Protein AF-A0A1J4YKX1-F1 (afdb_monomer)

Foldseek 3Di:
DDDPPLVNLVVQLVVLVVVCVVPVPPPVSVVSNVVSVVVNVVVVQADQVQLVVLQVVLVVCVVVVVLVSSLVSLVSSCRRPVPPPSSVVSNVVSVVVVVD

Secondary structure (DSSP, 8-state):
-----HHHHHHHHHHHHHHHHH-TT-HHHHHHHHHHHHHHHHTT---HHHHHHHHHHHHHHHHTT-HHHHHHHHHHHHHH-TT-HHHHHHHHHHHHHHT-

Sequence (100 aa):
MDLFNKENWMEANIIFNRIAKLDPSDKKVERYLAITEQKLNESKVYSPDESKKFYNEGLKQYTAGNLENALEFFKKAVELDPENQKAQTALERTKKELKK

Structure (mmCIF, N/CA/C/O backbone):
data_AF-A0A1J4YKX1-F1
#
_entry.id   AF-A0A1J4YKX1-F1
#
loop_
_atom_site.group_PDB
_atom_site.id
_atom_site.type_symbol
_atom_site.label_atom_id
_atom_site.label_alt_id
_atom_site.label_comp_id
_atom_site.label_asym_id
_atom_site.label_entity_id
_atom_site.label_seq_id
_atom_site.pdbx_PDB_ins_code
_atom_site.Cartn_x
_atom_site.Cartn_y
_atom_site.Cartn_z
_atom_site.occupancy
_atom_site.B_iso_or_equiv
_atom_site.auth_seq_id
_atom_site.auth_comp_id
_atom_site.auth_asym_id
_atom_site.auth_atom_id
_atom_site.pdbx_PDB_model_num
ATOM 1 N N . MET A 1 1 ? -0.830 18.564 -26.373 1.00 42.06 1 MET A N 1
ATOM 2 C CA . MET A 1 1 ? 0.073 17.413 -26.184 1.00 42.06 1 MET A CA 1
ATOM 3 C C . MET A 1 1 ? 0.394 17.285 -24.697 1.00 42.06 1 MET A C 1
ATOM 5 O O . MET A 1 1 ? 1.539 17.440 -24.326 1.00 42.06 1 MET A O 1
ATOM 9 N N . ASP A 1 2 ? -0.598 17.016 -23.846 1.00 53.94 2 ASP A N 1
ATOM 10 C CA . ASP A 1 2 ? -0.377 16.870 -22.396 1.00 53.94 2 ASP A CA 1
ATOM 11 C C . ASP A 1 2 ? -1.489 15.996 -21.811 1.00 53.94 2 ASP A C 1
ATOM 13 O O . ASP A 1 2 ? -2.498 16.492 -21.321 1.00 53.94 2 ASP A O 1
ATOM 17 N N . LEU A 1 3 ? -1.373 14.675 -21.965 1.00 41.03 3 LEU A N 1
ATOM 18 C CA . LEU A 1 3 ? -2.379 13.733 -21.450 1.00 41.03 3 LEU A CA 1
ATOM 19 C C . LEU A 1 3 ? -1.758 12.454 -20.876 1.00 41.03 3 LEU A C 1
ATOM 21 O O . LEU A 1 3 ? -2.342 11.378 -20.907 1.00 41.03 3 LEU A O 1
ATOM 25 N N . PHE A 1 4 ? -0.560 12.584 -20.313 1.00 49.00 4 PHE A N 1
ATOM 26 C CA . PHE A 1 4 ? 0.037 11.566 -19.451 1.00 49.00 4 PHE A CA 1
ATOM 27 C C . PHE A 1 4 ? 0.153 12.126 -18.033 1.00 49.00 4 PHE A C 1
ATOM 29 O O . PHE A 1 4 ? 1.240 12.295 -17.483 1.00 49.00 4 PHE A O 1
ATOM 36 N N . ASN A 1 5 ? -1.010 12.459 -17.466 1.00 59.25 5 ASN A N 1
ATOM 37 C CA . ASN A 1 5 ? -1.148 12.759 -16.048 1.00 59.25 5 ASN A CA 1
ATOM 38 C C . ASN A 1 5 ? -0.817 11.504 -15.231 1.00 59.25 5 ASN A C 1
ATOM 40 O O . ASN A 1 5 ? -1.028 10.381 -15.675 1.00 59.25 5 ASN A O 1
ATOM 44 N N . LYS A 1 6 ? -0.275 11.718 -14.034 1.00 58.69 6 LYS A N 1
ATOM 45 C CA . LYS A 1 6 ? 0.303 10.722 -13.112 1.00 58.69 6 LYS A CA 1
ATOM 46 C C . LYS A 1 6 ? -0.556 9.468 -12.887 1.00 58.69 6 LYS A C 1
ATOM 48 O O . LYS A 1 6 ? -0.002 8.392 -12.684 1.00 58.69 6 LYS A O 1
ATOM 53 N N . GLU A 1 7 ? -1.878 9.599 -12.971 1.00 62.12 7 GLU A N 1
ATOM 54 C CA . GLU A 1 7 ? -2.834 8.485 -12.896 1.00 62.12 7 GLU A CA 1
ATOM 55 C C . GLU A 1 7 ? -2.603 7.438 -13.997 1.00 62.12 7 GLU A C 1
ATOM 57 O O . GLU A 1 7 ? -2.592 6.244 -13.710 1.00 62.12 7 GLU A O 1
ATOM 62 N N . ASN A 1 8 ? -2.269 7.862 -15.220 1.00 74.06 8 ASN A N 1
ATOM 63 C CA . ASN A 1 8 ? -2.051 6.951 -16.347 1.00 74.06 8 ASN A CA 1
ATOM 64 C C . ASN A 1 8 ? -0.794 6.088 -16.169 1.00 74.06 8 ASN A C 1
ATOM 66 O O . ASN A 1 8 ? -0.776 4.936 -16.594 1.00 74.06 8 ASN A O 1
ATOM 70 N N . TRP A 1 9 ? 0.263 6.620 -15.543 1.00 76.00 9 TRP A N 1
ATOM 71 C CA . TRP A 1 9 ? 1.498 5.859 -15.312 1.00 76.00 9 TRP A CA 1
ATOM 72 C C . TRP A 1 9 ? 1.340 4.833 -14.192 1.00 76.00 9 TRP A C 1
ATOM 74 O O . TRP A 1 9 ? 1.878 3.734 -14.306 1.00 76.00 9 TRP A O 1
ATOM 84 N N . MET A 1 10 ? 0.578 5.160 -13.143 1.00 73.06 10 MET A N 1
ATOM 85 C CA . MET A 1 10 ? 0.261 4.210 -12.073 1.00 73.06 10 MET A CA 1
ATOM 86 C C . MET A 1 10 ? -0.620 3.071 -12.584 1.00 73.06 10 MET A C 1
ATOM 88 O O . MET A 1 10 ? -0.305 1.906 -12.347 1.00 73.06 10 MET A O 1
ATOM 92 N N . GLU A 1 11 ? -1.683 3.381 -13.330 1.00 78.06 11 GLU A N 1
ATOM 93 C CA . GLU A 1 11 ? -2.541 2.352 -13.925 1.00 78.06 11 GLU A CA 1
ATOM 94 C C . GLU A 1 11 ? -1.773 1.467 -14.909 1.00 78.06 11 GLU A C 1
ATOM 96 O O . GLU A 1 11 ? -1.870 0.239 -14.839 1.00 78.06 11 GLU A O 1
ATOM 101 N N . ALA A 1 12 ? -0.953 2.072 -15.775 1.00 82.50 12 ALA A N 1
ATOM 102 C CA . ALA A 1 12 ? -0.101 1.334 -16.699 1.00 82.50 12 ALA A CA 1
ATOM 103 C C . ALA A 1 12 ? 0.852 0.390 -15.951 1.00 82.50 12 ALA A C 1
ATOM 105 O O . ALA A 1 12 ? 0.948 -0.781 -16.310 1.00 82.50 12 ALA A O 1
ATOM 106 N N . ASN A 1 13 ? 1.485 0.857 -14.869 1.00 82.81 13 ASN A N 1
ATOM 107 C CA . ASN A 1 13 ? 2.370 0.035 -14.046 1.00 82.81 13 ASN A CA 1
ATOM 108 C C . ASN A 1 13 ? 1.634 -1.169 -13.434 1.00 82.81 13 ASN A C 1
ATOM 110 O O . ASN A 1 13 ? 2.115 -2.296 -13.515 1.00 82.81 13 ASN A O 1
ATOM 114 N N . ILE A 1 14 ? 0.423 -0.965 -12.899 1.00 81.69 14 ILE A N 1
ATOM 115 C CA . ILE A 1 14 ? -0.408 -2.048 -12.345 1.00 81.69 14 ILE A CA 1
ATOM 116 C C . ILE A 1 14 ? -0.764 -3.081 -13.425 1.00 81.69 14 ILE A C 1
ATOM 118 O O . ILE A 1 14 ? -0.699 -4.289 -13.177 1.00 81.69 14 ILE A O 1
ATOM 122 N N . ILE A 1 15 ? -1.154 -2.626 -14.619 1.00 84.81 15 ILE A N 1
ATOM 123 C CA . ILE A 1 15 ? -1.515 -3.507 -15.737 1.00 84.81 15 ILE A CA 1
ATOM 124 C C . ILE A 1 15 ? -0.292 -4.302 -16.200 1.00 84.81 15 ILE A C 1
ATOM 126 O O . ILE A 1 15 ? -0.375 -5.525 -16.310 1.00 84.81 15 ILE A O 1
ATOM 130 N N . PHE A 1 16 ? 0.853 -3.650 -16.410 1.00 86.94 16 PHE A N 1
ATOM 131 C CA . PHE A 1 16 ? 2.072 -4.330 -16.844 1.00 86.94 16 PHE A CA 1
ATOM 132 C C . PHE A 1 16 ? 2.591 -5.314 -15.796 1.00 86.94 16 PHE A C 1
ATOM 134 O O . PHE A 1 16 ? 2.955 -6.427 -16.164 1.00 86.94 16 PHE A O 1
ATOM 141 N N . ASN A 1 17 ? 2.508 -4.997 -14.501 1.00 84.25 17 ASN A N 1
ATOM 142 C CA . ASN A 1 17 ? 2.862 -5.940 -13.435 1.00 84.25 17 ASN A CA 1
ATOM 143 C C . ASN A 1 17 ? 1.951 -7.172 -13.407 1.00 84.25 17 ASN A C 1
ATOM 145 O O . ASN A 1 17 ? 2.393 -8.278 -13.088 1.00 84.25 17 ASN A O 1
ATOM 149 N N . ARG A 1 18 ? 0.669 -7.024 -13.761 1.00 87.12 18 ARG A N 1
ATOM 150 C CA . ARG A 1 18 ? -0.229 -8.176 -13.932 1.00 87.12 18 ARG A CA 1
ATOM 151 C C . ARG A 1 18 ? 0.149 -9.012 -15.146 1.00 87.12 18 ARG A C 1
ATOM 153 O O . ARG A 1 18 ? 0.166 -10.233 -15.034 1.00 87.12 18 ARG A O 1
ATOM 160 N N . ILE A 1 19 ? 0.463 -8.377 -16.274 1.00 85.12 19 ILE A N 1
ATOM 161 C CA . ILE A 1 19 ? 0.868 -9.091 -17.489 1.00 85.12 19 ILE A CA 1
ATOM 162 C C . ILE A 1 19 ? 2.192 -9.824 -17.250 1.00 85.12 19 ILE A C 1
ATOM 164 O O . ILE A 1 19 ? 2.269 -11.003 -17.558 1.00 85.12 19 ILE A O 1
ATOM 168 N N . ALA A 1 20 ? 3.175 -9.195 -16.601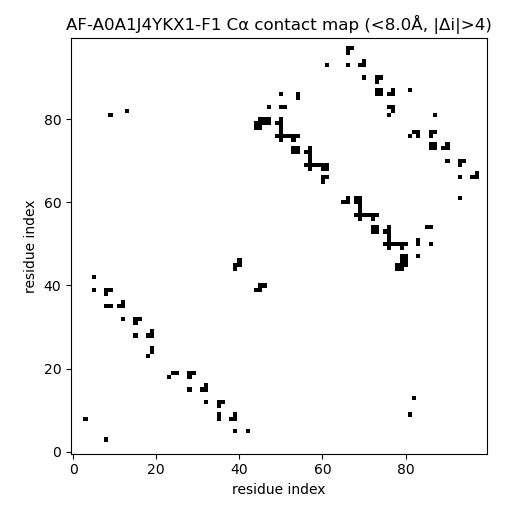 1.00 86.69 20 ALA A N 1
ATOM 169 C CA . ALA A 1 20 ? 4.454 -9.819 -16.253 1.00 86.69 20 ALA A CA 1
ATOM 170 C C . ALA A 1 20 ? 4.288 -11.064 -15.366 1.00 86.69 20 ALA A C 1
ATOM 172 O O . ALA A 1 20 ? 5.042 -12.022 -15.491 1.00 86.69 20 ALA A O 1
ATOM 173 N N . LYS A 1 21 ? 3.283 -11.081 -14.478 1.00 84.44 21 LYS A N 1
ATOM 174 C CA . LYS A 1 21 ? 2.948 -12.269 -13.672 1.00 84.44 21 LYS A CA 1
ATOM 175 C C . LYS A 1 21 ? 2.339 -13.403 -14.499 1.00 84.44 21 LYS A C 1
ATOM 177 O O . LYS A 1 21 ? 2.456 -14.556 -14.095 1.00 84.44 21 LYS A O 1
ATOM 182 N N . LEU A 1 22 ? 1.656 -13.081 -15.597 1.00 85.88 22 LEU A N 1
ATOM 183 C CA . LEU A 1 22 ? 1.011 -14.053 -16.485 1.00 85.88 22 LEU A CA 1
ATOM 184 C C . LEU A 1 22 ? 1.973 -14.572 -17.562 1.00 85.88 22 LEU A C 1
ATOM 186 O O . LEU A 1 22 ? 1.963 -15.763 -17.853 1.00 85.88 22 LEU A O 1
ATOM 190 N N . ASP A 1 23 ? 2.810 -13.695 -18.115 1.00 85.12 23 ASP A N 1
ATOM 191 C CA . ASP A 1 23 ? 3.862 -14.015 -19.078 1.00 85.12 23 ASP A CA 1
ATOM 192 C C . ASP A 1 23 ? 5.159 -13.267 -18.715 1.00 85.12 23 ASP A C 1
ATOM 194 O O . ASP A 1 23 ? 5.397 -12.145 -19.173 1.00 85.12 23 ASP A O 1
ATOM 198 N N . PRO A 1 24 ? 6.026 -13.887 -17.897 1.00 79.88 24 PRO A N 1
ATOM 199 C CA . PRO A 1 24 ? 7.303 -13.295 -17.502 1.00 79.88 24 PRO A CA 1
ATOM 200 C C . PRO A 1 24 ? 8.323 -13.201 -1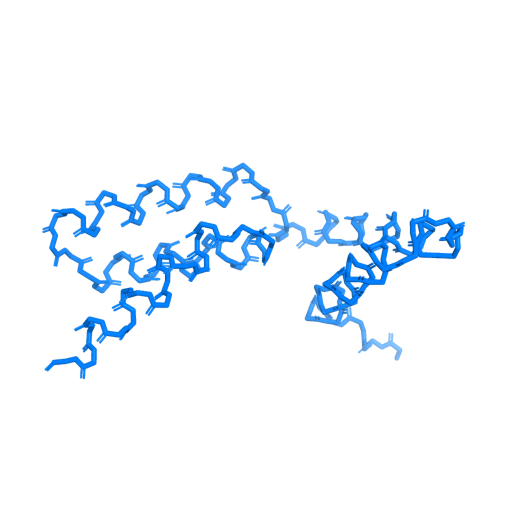8.646 1.00 79.88 24 PRO A C 1
ATOM 202 O O . PRO A 1 24 ? 9.384 -12.610 -18.463 1.00 79.88 24 PRO A O 1
ATOM 205 N N . SER A 1 25 ? 8.054 -13.831 -19.796 1.00 85.75 25 SER A N 1
ATOM 206 C CA . SER A 1 25 ? 8.999 -13.929 -20.913 1.00 85.75 25 SER A CA 1
ATOM 207 C C . SER A 1 25 ? 8.821 -12.827 -21.964 1.00 85.75 25 SER A C 1
ATOM 209 O O . SER A 1 25 ? 9.675 -12.664 -22.844 1.00 85.75 25 SER A O 1
ATOM 211 N N . ASP A 1 26 ? 7.744 -12.037 -21.864 1.00 86.06 26 ASP A N 1
ATOM 212 C CA . ASP A 1 26 ? 7.473 -10.938 -22.786 1.00 86.06 26 ASP A CA 1
ATOM 213 C C . ASP A 1 26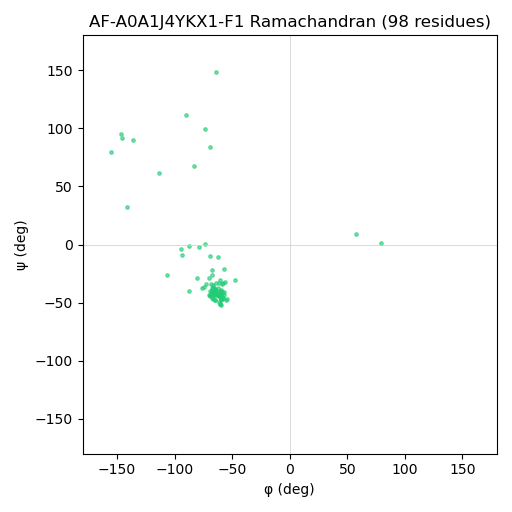 ? 8.402 -9.740 -22.527 1.00 86.06 26 ASP A C 1
ATOM 215 O O . ASP A 1 26 ? 8.163 -8.871 -21.683 1.00 86.06 26 ASP A O 1
ATOM 219 N N . LYS A 1 27 ? 9.449 -9.645 -23.352 1.00 84.88 27 LYS A N 1
ATOM 220 C CA . LYS A 1 27 ? 10.415 -8.534 -23.357 1.00 84.88 27 LYS A CA 1
ATOM 221 C C . LYS A 1 27 ? 9.774 -7.159 -23.568 1.00 84.88 27 LYS A C 1
ATOM 223 O O . LYS A 1 27 ? 10.389 -6.140 -23.247 1.00 84.88 27 LYS A O 1
ATOM 228 N N . LYS A 1 28 ? 8.565 -7.082 -24.139 1.00 83.94 28 LYS A N 1
ATOM 229 C CA . LYS A 1 28 ? 7.841 -5.809 -24.262 1.00 83.94 28 LYS A CA 1
ATOM 230 C C . LYS A 1 28 ? 7.393 -5.323 -22.891 1.00 83.94 28 LYS A C 1
ATOM 232 O O . LYS A 1 28 ? 7.569 -4.145 -22.598 1.00 83.94 28 LYS A O 1
ATOM 237 N N . VAL A 1 29 ? 6.860 -6.218 -22.060 1.00 85.94 29 VAL A N 1
ATOM 238 C CA . VAL A 1 29 ? 6.373 -5.895 -20.712 1.00 85.94 29 VAL A CA 1
ATOM 239 C C . VAL A 1 29 ? 7.523 -5.437 -19.827 1.00 85.94 29 VAL A C 1
ATOM 241 O O . VAL A 1 29 ? 7.391 -4.411 -19.169 1.00 85.94 29 VAL A O 1
ATOM 244 N N . GLU A 1 30 ? 8.672 -6.112 -19.893 1.00 84.31 30 GLU A N 1
ATOM 245 C CA . GLU A 1 30 ? 9.899 -5.692 -19.199 1.00 84.31 30 GLU A CA 1
ATOM 246 C C . GLU A 1 30 ? 10.295 -4.253 -19.571 1.00 84.31 30 GLU A C 1
ATOM 248 O O . GLU A 1 30 ? 10.522 -3.406 -18.707 1.00 84.31 30 GLU A O 1
ATOM 253 N N . ARG A 1 31 ? 10.306 -3.939 -20.874 1.00 84.94 31 ARG A N 1
ATOM 254 C CA . ARG A 1 31 ? 10.633 -2.592 -21.353 1.00 84.94 31 ARG A CA 1
ATOM 255 C C . ARG A 1 31 ? 9.603 -1.552 -20.911 1.00 84.94 31 ARG A C 1
ATOM 257 O O . ARG A 1 31 ? 9.986 -0.428 -20.592 1.00 84.94 31 ARG A O 1
ATOM 264 N N . TYR A 1 32 ? 8.316 -1.894 -20.917 1.00 86.25 32 TYR A N 1
ATOM 265 C CA . TYR A 1 32 ? 7.263 -0.987 -20.468 1.00 86.25 32 TYR A CA 1
ATOM 266 C C . TYR A 1 32 ? 7.331 -0.732 -18.962 1.00 86.25 32 TYR A C 1
ATOM 268 O O . TYR A 1 32 ? 7.245 0.430 -18.578 1.00 86.25 32 TYR A O 1
ATOM 276 N N . LEU A 1 33 ? 7.578 -1.762 -18.144 1.00 85.25 33 LEU A N 1
ATOM 277 C CA . LEU A 1 33 ? 7.778 -1.629 -16.698 1.00 85.25 33 LEU A CA 1
ATOM 278 C C . LEU A 1 33 ? 8.943 -0.696 -16.368 1.00 85.25 33 LEU A C 1
ATOM 280 O O . LEU A 1 33 ? 8.778 0.230 -15.585 1.00 85.25 33 LEU A O 1
ATOM 284 N N . ALA A 1 34 ? 10.086 -0.852 -17.041 1.00 86.12 34 ALA A N 1
ATOM 285 C CA . ALA A 1 34 ? 11.233 0.030 -16.823 1.00 86.12 34 ALA A CA 1
ATOM 286 C C . ALA A 1 34 ? 10.903 1.509 -17.114 1.00 86.12 34 ALA A C 1
ATOM 288 O O . ALA A 1 34 ? 11.314 2.410 -16.382 1.00 86.12 34 ALA A O 1
ATOM 289 N N . ILE A 1 35 ? 10.129 1.773 -18.173 1.00 85.00 35 ILE A N 1
ATOM 290 C CA . ILE A 1 35 ? 9.701 3.133 -18.531 1.00 85.00 35 ILE A CA 1
ATOM 291 C C . ILE A 1 35 ? 8.687 3.671 -17.512 1.00 85.00 35 ILE A C 1
ATOM 293 O O . ILE A 1 35 ? 8.789 4.836 -17.118 1.00 85.00 35 ILE A O 1
ATOM 297 N N . THR A 1 36 ? 7.713 2.860 -17.085 1.00 81.44 36 THR A N 1
ATOM 298 C CA . THR A 1 36 ? 6.702 3.288 -16.108 1.00 81.44 36 THR A CA 1
ATOM 299 C C . THR A 1 36 ? 7.318 3.533 -14.739 1.00 81.44 36 THR A C 1
ATOM 301 O O . THR A 1 36 ? 7.047 4.576 -14.151 1.00 81.44 36 THR A O 1
ATOM 304 N N . GLU A 1 37 ? 8.204 2.659 -14.263 1.00 78.44 37 GLU A N 1
ATOM 305 C CA . GLU A 1 37 ? 8.951 2.841 -13.015 1.00 78.44 37 GLU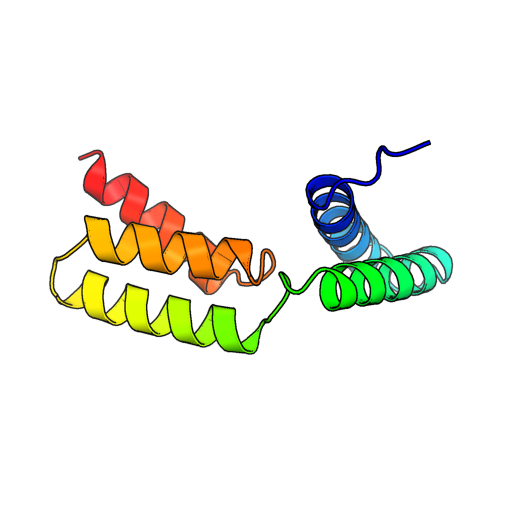 A CA 1
ATOM 306 C C . GLU A 1 37 ? 9.787 4.122 -13.042 1.00 78.44 37 GLU A C 1
ATOM 308 O O . GLU A 1 37 ? 9.721 4.925 -12.108 1.00 78.44 37 GLU A O 1
ATOM 313 N N . GLN A 1 38 ? 10.513 4.374 -14.137 1.00 81.75 38 GLN A N 1
ATOM 314 C CA . GLN A 1 38 ? 11.287 5.604 -14.293 1.00 81.75 38 GLN A CA 1
ATOM 315 C C . GLN A 1 38 ? 10.385 6.844 -14.224 1.00 81.75 38 GLN A C 1
ATOM 317 O O . GLN A 1 38 ? 10.694 7.797 -13.506 1.00 81.75 38 GLN A O 1
ATOM 322 N N . LYS A 1 39 ? 9.251 6.837 -14.936 1.00 80.31 39 LYS A N 1
ATOM 323 C CA . LYS A 1 39 ? 8.3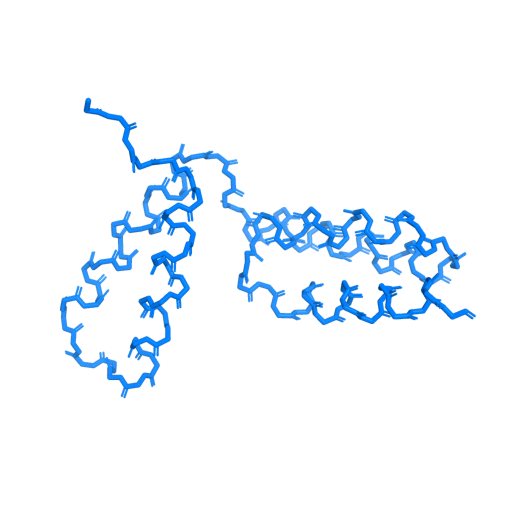05 7.964 -14.943 1.00 80.31 39 LYS A CA 1
ATOM 324 C C . LYS A 1 39 ? 7.631 8.177 -13.590 1.00 80.31 39 LYS A C 1
ATOM 326 O O . LYS A 1 39 ? 7.429 9.322 -13.184 1.00 80.31 39 LYS A O 1
ATOM 331 N N . LEU A 1 40 ? 7.318 7.102 -12.873 1.00 74.44 40 LEU A N 1
ATOM 332 C CA . LEU A 1 40 ? 6.752 7.159 -11.526 1.00 74.44 40 LEU A CA 1
ATOM 333 C C . LEU A 1 40 ? 7.755 7.708 -10.506 1.00 74.44 40 LEU A C 1
ATOM 335 O O . LEU A 1 40 ? 7.382 8.538 -9.670 1.00 74.44 40 LEU A O 1
ATOM 339 N N . ASN A 1 41 ? 9.025 7.322 -10.630 1.00 71.50 41 ASN A N 1
ATOM 340 C CA . ASN A 1 41 ? 10.113 7.840 -9.806 1.00 71.50 41 ASN A CA 1
ATOM 341 C C . ASN A 1 41 ? 10.376 9.336 -10.085 1.00 71.50 41 ASN A C 1
ATOM 343 O O . ASN A 1 41 ? 10.455 10.147 -9.163 1.00 71.50 41 ASN A O 1
ATOM 347 N N . GLU A 1 42 ? 10.406 9.745 -11.361 1.00 70.56 42 GLU A N 1
ATOM 348 C CA . GLU A 1 42 ? 10.513 11.158 -11.771 1.00 70.56 42 GLU A CA 1
ATOM 349 C C . GLU A 1 42 ? 9.336 12.008 -11.257 1.00 70.56 42 GLU A C 1
ATOM 351 O O . GLU A 1 42 ? 9.497 13.192 -10.951 1.00 70.56 42 GLU A O 1
ATOM 356 N N . SER A 1 43 ? 8.151 11.409 -11.104 1.00 64.38 43 SER A N 1
ATOM 357 C CA . SER A 1 43 ? 6.949 12.103 -10.642 1.00 64.38 43 SER A CA 1
ATOM 358 C C . SER A 1 43 ? 6.949 12.446 -9.136 1.00 64.38 43 SER A C 1
ATOM 360 O O . SER A 1 43 ? 5.967 13.039 -8.673 1.00 64.38 43 SER A O 1
ATOM 362 N N . LYS A 1 44 ? 8.008 12.118 -8.372 1.00 62.47 44 LYS A N 1
ATOM 363 C CA . LYS A 1 44 ? 8.141 12.321 -6.907 1.00 62.47 44 LYS A CA 1
ATOM 364 C C . LYS A 1 44 ? 7.064 11.649 -6.040 1.00 62.47 44 LYS A C 1
ATOM 366 O O . LYS A 1 44 ? 6.977 11.948 -4.855 1.00 62.47 44 LYS A O 1
ATOM 371 N N . VAL A 1 45 ? 6.212 10.802 -6.616 1.00 64.44 45 VAL A N 1
ATOM 372 C CA . VAL A 1 45 ? 5.039 10.250 -5.913 1.00 64.44 45 VAL A CA 1
ATOM 373 C C . VAL A 1 45 ? 5.243 8.781 -5.557 1.00 64.44 45 VAL A C 1
ATOM 375 O O . VAL A 1 45 ? 4.693 8.338 -4.563 1.00 64.44 45 VAL A O 1
ATOM 378 N N . TYR A 1 46 ? 6.067 8.033 -6.294 1.00 73.94 46 TYR A N 1
ATOM 379 C CA . TYR A 1 46 ? 6.309 6.630 -5.971 1.00 73.94 46 TYR A CA 1
ATOM 380 C C . TYR A 1 46 ? 7.499 6.472 -5.022 1.00 73.94 46 TYR A C 1
ATOM 382 O O . TYR A 1 46 ? 8.641 6.735 -5.395 1.00 73.94 46 TYR A O 1
ATOM 390 N N . SER A 1 47 ? 7.228 6.054 -3.787 1.00 82.12 47 SER A N 1
ATOM 391 C CA . SER A 1 47 ? 8.250 5.820 -2.765 1.00 82.12 47 SER A CA 1
ATOM 392 C C . SER A 1 47 ? 7.839 4.660 -1.855 1.00 82.12 47 SER A C 1
ATOM 394 O O . SER A 1 47 ? 7.123 4.860 -0.865 1.00 82.12 47 SER A O 1
ATOM 396 N N . PRO A 1 48 ? 8.306 3.430 -2.145 1.00 82.88 48 PRO A N 1
ATOM 397 C CA . PRO A 1 48 ? 7.996 2.253 -1.334 1.00 82.88 48 PRO A CA 1
ATOM 398 C C . PRO A 1 48 ? 8.416 2.391 0.135 1.00 82.88 48 PRO A C 1
ATOM 400 O O . PRO A 1 48 ? 7.754 1.869 1.034 1.00 82.88 48 PRO A O 1
ATOM 403 N N . ASP A 1 49 ? 9.505 3.109 0.415 1.00 88.50 49 ASP A N 1
ATOM 404 C CA . ASP A 1 49 ? 9.983 3.301 1.786 1.00 88.50 49 ASP A CA 1
ATOM 405 C C . ASP A 1 49 ? 9.149 4.323 2.564 1.00 88.50 49 ASP A C 1
ATOM 407 O O . ASP A 1 49 ? 8.856 4.107 3.746 1.00 88.50 49 ASP A O 1
ATOM 411 N N . GLU A 1 50 ? 8.690 5.396 1.915 1.00 89.50 50 GLU A N 1
ATOM 412 C CA . GLU A 1 50 ? 7.718 6.301 2.534 1.00 89.50 50 GLU A CA 1
ATOM 413 C C . GLU A 1 50 ? 6.365 5.614 2.715 1.00 89.50 50 GLU A C 1
ATOM 415 O O . GLU A 1 50 ? 5.772 5.726 3.789 1.00 89.50 50 GLU A O 1
ATOM 420 N N . SER A 1 51 ? 5.918 4.816 1.739 1.00 93.12 51 SER A N 1
ATOM 421 C CA . SER A 1 51 ? 4.706 4.005 1.876 1.00 93.12 51 SER A CA 1
ATOM 422 C C . SER A 1 51 ? 4.759 3.102 3.110 1.00 93.12 51 SER A C 1
ATOM 424 O O . SER A 1 51 ? 3.829 3.095 3.919 1.00 93.12 51 SER A O 1
ATOM 426 N N . LYS A 1 52 ? 5.873 2.389 3.329 1.00 93.44 52 LYS A N 1
ATOM 427 C CA . LYS A 1 52 ? 6.068 1.563 4.534 1.00 93.44 52 LYS A CA 1
ATOM 428 C C . LYS A 1 52 ? 6.013 2.388 5.820 1.00 93.44 52 LYS A C 1
ATOM 430 O O . LYS A 1 52 ? 5.426 1.928 6.801 1.00 93.44 52 LYS A O 1
ATOM 435 N N . LYS A 1 53 ? 6.597 3.593 5.841 1.00 95.31 53 LYS A N 1
ATOM 436 C CA . LYS A 1 53 ? 6.501 4.500 6.999 1.00 95.31 53 LYS A CA 1
ATOM 437 C C . LYS A 1 53 ? 5.052 4.879 7.286 1.00 95.31 53 LYS A C 1
ATOM 439 O O . LYS A 1 53 ? 4.600 4.692 8.412 1.00 95.31 53 LYS A O 1
ATOM 444 N N . PHE A 1 54 ? 4.318 5.342 6.278 1.00 96.50 54 PHE A N 1
ATOM 445 C CA . PHE A 1 54 ? 2.912 5.711 6.432 1.00 96.5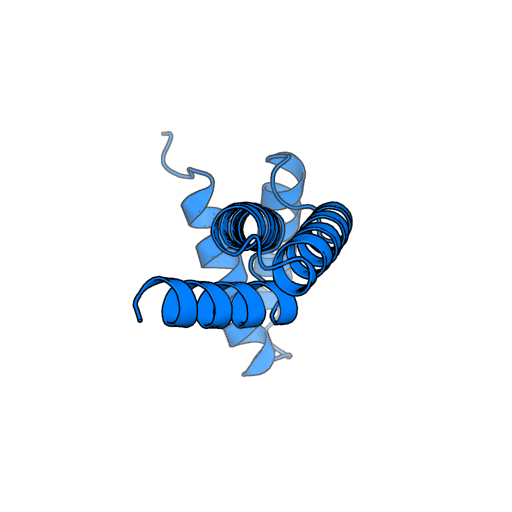0 54 PHE A CA 1
ATOM 446 C C . PHE A 1 54 ? 2.037 4.522 6.834 1.00 96.50 54 PHE A C 1
ATOM 448 O O . PHE A 1 54 ? 1.178 4.665 7.698 1.00 96.50 54 PHE A O 1
ATOM 455 N N . TYR A 1 55 ? 2.305 3.329 6.303 1.00 97.25 55 TYR A N 1
ATOM 456 C CA . TYR A 1 55 ? 1.643 2.101 6.735 1.00 97.25 55 TYR A CA 1
ATOM 457 C C . TYR A 1 55 ? 1.864 1.825 8.230 1.00 97.25 55 TYR A C 1
ATOM 459 O O . TYR A 1 55 ? 0.911 1.548 8.956 1.00 97.25 55 TYR A O 1
ATOM 467 N N . ASN A 1 56 ? 3.100 1.946 8.717 1.00 97.31 56 ASN A N 1
ATOM 468 C CA . ASN A 1 56 ? 3.404 1.730 10.131 1.00 97.31 56 ASN A CA 1
ATOM 469 C C . ASN A 1 56 ? 2.754 2.787 11.039 1.00 97.31 56 ASN A C 1
ATOM 471 O O . ASN A 1 56 ? 2.259 2.442 12.110 1.00 97.31 56 ASN A O 1
ATOM 475 N N . GLU A 1 57 ? 2.711 4.055 10.622 1.00 97.00 57 GLU A N 1
ATOM 476 C CA . GLU A 1 57 ? 1.984 5.101 11.358 1.00 97.00 57 GLU A CA 1
ATOM 477 C C . GLU A 1 57 ? 0.471 4.842 11.371 1.00 97.00 57 GLU A C 1
ATOM 479 O O . GLU A 1 57 ? -0.168 4.957 12.418 1.00 97.00 57 GLU A O 1
ATOM 484 N N . GLY A 1 58 ? -0.095 4.389 10.249 1.00 97.50 58 GLY A N 1
ATOM 485 C CA . GLY A 1 58 ? -1.490 3.962 10.175 1.00 97.50 58 GLY A CA 1
ATOM 486 C C . GLY A 1 58 ? -1.794 2.816 11.136 1.00 97.50 58 GLY A C 1
ATOM 487 O O . GLY A 1 58 ? -2.796 2.867 11.843 1.00 97.50 58 GLY A O 1
ATOM 488 N N . LEU A 1 59 ? -0.899 1.825 11.247 1.00 97.88 59 LEU A N 1
ATOM 489 C CA . LEU A 1 59 ? -1.036 0.743 12.226 1.00 97.88 59 LEU A CA 1
ATOM 490 C C . LEU A 1 59 ? -1.034 1.265 13.664 1.00 97.88 59 LEU A C 1
ATOM 492 O O . LEU A 1 59 ? -1.873 0.831 14.449 1.00 97.88 59 LEU A O 1
ATOM 496 N N . LYS A 1 60 ? -0.149 2.208 14.009 1.00 97.88 60 LYS A N 1
ATOM 497 C CA . LYS A 1 60 ? -0.127 2.812 15.353 1.00 97.88 60 LYS A CA 1
ATOM 498 C C . LYS A 1 60 ? -1.456 3.490 15.676 1.00 97.88 60 LYS A C 1
ATOM 500 O O . LYS A 1 60 ? -2.022 3.243 16.739 1.00 97.88 60 LYS A O 1
ATOM 505 N N . GLN A 1 61 ? -1.984 4.293 14.750 1.00 97.56 61 GLN A N 1
ATOM 506 C CA . GLN A 1 61 ? -3.280 4.953 14.932 1.00 97.56 61 GLN A CA 1
ATOM 507 C C . GLN A 1 61 ? -4.431 3.948 15.011 1.00 97.56 61 GLN A C 1
ATOM 509 O O . GLN A 1 61 ? -5.306 4.092 15.861 1.00 97.56 61 GLN A O 1
ATOM 514 N N . TYR A 1 62 ? -4.391 2.894 14.192 1.00 96.81 62 TYR A N 1
ATOM 515 C CA . TYR A 1 62 ? -5.377 1.817 14.212 1.00 96.81 62 TYR A CA 1
ATOM 516 C C . TYR A 1 62 ? -5.401 1.127 15.579 1.00 96.81 62 TYR A C 1
ATOM 518 O O . TYR A 1 62 ? -6.459 0.967 16.179 1.00 96.81 62 TYR A O 1
ATOM 526 N N . THR A 1 63 ? -4.228 0.790 16.124 1.00 96.12 63 THR A N 1
ATOM 527 C CA . THR A 1 63 ? -4.115 0.189 17.463 1.00 96.12 63 THR A CA 1
ATOM 528 C C . THR A 1 63 ? -4.504 1.140 18.591 1.00 96.12 63 THR A C 1
ATOM 530 O O . THR A 1 63 ? -4.939 0.681 19.642 1.00 96.12 63 THR A O 1
ATOM 533 N N . ALA A 1 64 ? -4.383 2.451 18.377 1.00 96.00 64 ALA A N 1
ATOM 534 C CA . ALA A 1 64 ? -4.830 3.472 19.319 1.00 96.00 64 ALA A CA 1
ATOM 535 C C . ALA A 1 64 ? -6.352 3.723 19.265 1.00 96.00 64 ALA A C 1
ATOM 537 O O . ALA A 1 64 ? -6.853 4.542 20.028 1.00 96.00 64 ALA A O 1
ATOM 538 N N . GLY A 1 65 ? -7.086 3.054 18.366 1.00 94.88 65 GLY A N 1
ATOM 539 C CA . GLY A 1 65 ? -8.522 3.269 18.152 1.00 94.88 65 GLY A CA 1
ATOM 540 C C . GLY A 1 65 ? -8.852 4.504 17.306 1.00 94.88 65 GLY A C 1
ATOM 541 O O . GLY A 1 65 ? -10.019 4.770 17.031 1.00 94.88 65 GLY A O 1
ATOM 542 N N . ASN A 1 66 ? -7.841 5.235 16.832 1.00 96.62 66 ASN A N 1
ATOM 543 C CA . ASN A 1 66 ? -8.001 6.424 15.998 1.00 96.62 66 ASN A CA 1
ATOM 544 C C . ASN A 1 66 ? -8.196 6.018 14.530 1.00 96.62 66 ASN A C 1
ATOM 546 O O . ASN A 1 66 ? -7.324 6.240 13.684 1.00 96.62 66 ASN A O 1
ATOM 550 N N . LEU A 1 67 ? -9.331 5.386 14.227 1.00 95.19 67 LEU A N 1
ATOM 551 C CA . LEU A 1 67 ? -9.602 4.798 12.912 1.00 95.19 67 LEU A CA 1
ATOM 552 C C . LEU A 1 67 ? -9.599 5.830 11.771 1.00 95.19 67 LEU A C 1
ATOM 554 O O . LEU A 1 67 ? -9.150 5.511 10.673 1.00 95.19 67 LEU A O 1
ATOM 558 N N . GLU A 1 68 ? -10.030 7.070 12.019 1.00 95.75 68 GLU A N 1
ATOM 559 C CA . GLU A 1 68 ? -9.993 8.1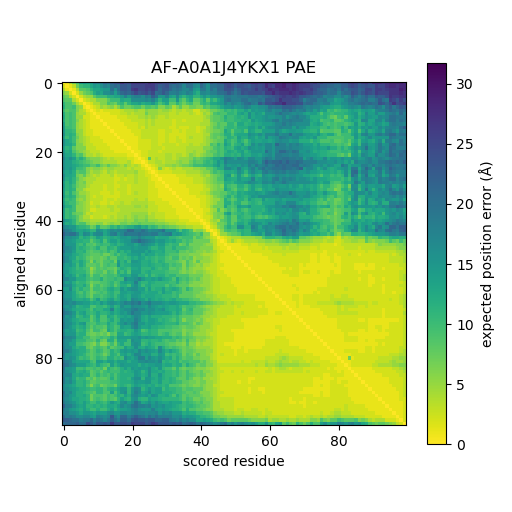50 11.019 1.00 95.75 68 GLU A CA 1
ATOM 560 C C . GLU A 1 68 ? -8.554 8.520 10.630 1.00 95.75 68 GLU A C 1
ATOM 562 O O . GLU A 1 68 ? -8.211 8.536 9.448 1.00 95.75 68 GLU A O 1
ATOM 567 N N . ASN A 1 69 ? -7.672 8.712 11.616 1.00 95.12 69 ASN A N 1
ATOM 568 C CA . ASN A 1 69 ? -6.256 8.994 11.363 1.00 95.12 69 ASN A CA 1
ATOM 569 C C . ASN A 1 69 ? -5.557 7.795 10.712 1.00 95.12 69 ASN A C 1
ATOM 571 O O . ASN A 1 69 ? -4.754 7.957 9.792 1.00 95.12 69 ASN A O 1
ATOM 575 N N . ALA A 1 70 ? -5.876 6.577 11.161 1.00 97.69 70 ALA A N 1
ATOM 576 C CA . ALA A 1 70 ? -5.366 5.354 10.552 1.00 97.69 70 ALA A CA 1
ATOM 577 C C . ALA A 1 70 ? -5.731 5.283 9.064 1.00 97.69 70 ALA A C 1
ATOM 579 O O . ALA 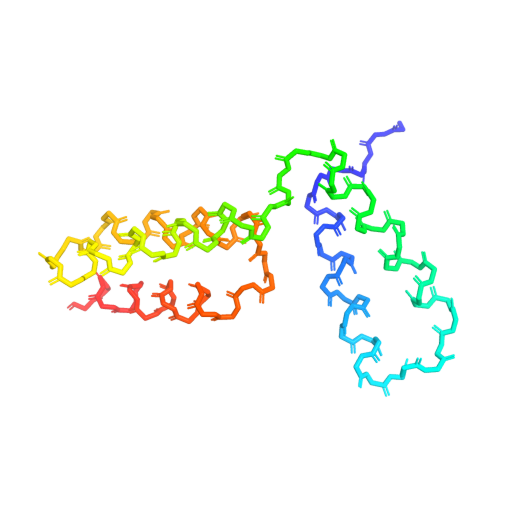A 1 70 ? -4.878 4.979 8.229 1.00 97.69 70 ALA A O 1
ATOM 580 N N . LEU A 1 71 ? -6.977 5.630 8.726 1.00 97.12 71 LEU A N 1
ATOM 581 C CA . LEU A 1 71 ? -7.464 5.671 7.354 1.00 97.12 71 LEU A CA 1
ATOM 582 C C . LEU A 1 71 ? -6.641 6.632 6.489 1.00 97.12 71 LEU A C 1
ATOM 584 O O . LEU A 1 71 ? -6.250 6.259 5.384 1.00 97.12 71 LEU A O 1
ATOM 588 N N . GLU A 1 72 ? -6.370 7.848 6.966 1.00 96.44 72 GLU A N 1
ATOM 589 C CA . GLU A 1 72 ? -5.564 8.822 6.221 1.00 96.44 72 GLU A CA 1
ATOM 590 C C . GLU A 1 72 ? -4.136 8.334 5.977 1.00 96.44 72 GLU A C 1
ATOM 592 O O . GLU A 1 72 ? -3.619 8.442 4.863 1.00 96.44 72 GLU A O 1
ATOM 597 N N . PHE A 1 73 ? -3.501 7.753 6.995 1.00 97.38 73 PHE A N 1
ATOM 598 C CA . PHE A 1 73 ? -2.151 7.218 6.861 1.00 97.38 73 PHE A CA 1
ATOM 599 C C . PHE A 1 73 ? -2.089 6.017 5.912 1.00 97.38 73 PHE A C 1
ATOM 601 O O . PHE A 1 73 ? -1.191 5.949 5.072 1.00 97.38 73 PHE A O 1
ATOM 608 N N . PHE A 1 74 ? -3.067 5.109 5.961 1.00 97.06 74 PHE A N 1
ATOM 609 C CA . PHE A 1 74 ? -3.139 4.006 5.003 1.00 97.06 74 PHE A CA 1
ATOM 610 C C . PHE A 1 74 ? -3.428 4.481 3.575 1.00 97.06 74 PHE A C 1
ATOM 612 O O . PHE A 1 74 ? -2.869 3.913 2.640 1.00 97.06 74 PHE A O 1
ATOM 619 N N . LYS A 1 75 ? -4.235 5.536 3.381 1.00 95.00 75 LYS A N 1
ATOM 620 C CA . LYS A 1 75 ? -4.430 6.149 2.054 1.00 95.00 75 LYS A CA 1
ATOM 621 C C . LYS A 1 75 ? -3.113 6.671 1.491 1.00 95.00 75 LYS A C 1
ATOM 623 O O . LYS A 1 75 ? -2.745 6.262 0.397 1.00 95.00 75 LYS A O 1
ATOM 628 N N . LYS A 1 76 ? -2.371 7.474 2.264 1.00 93.38 76 LYS A N 1
ATOM 629 C CA . LYS A 1 76 ? -1.055 7.996 1.851 1.00 93.38 76 LYS A CA 1
ATOM 630 C C . LYS A 1 76 ? -0.082 6.873 1.502 1.00 93.38 76 LYS A C 1
ATOM 632 O O . LYS A 1 76 ? 0.632 6.959 0.513 1.00 93.38 76 LYS A O 1
ATOM 637 N N . ALA A 1 77 ? -0.082 5.788 2.277 1.00 94.19 77 ALA A N 1
ATOM 638 C CA . ALA A 1 77 ? 0.747 4.627 1.974 1.00 94.19 77 ALA A CA 1
ATOM 639 C C . ALA A 1 77 ? 0.402 3.995 0.611 1.00 94.19 77 ALA A C 1
ATOM 641 O O . ALA A 1 77 ? 1.309 3.652 -0.142 1.00 94.19 77 ALA A O 1
ATOM 642 N N . VAL A 1 78 ? -0.885 3.868 0.277 1.00 92.00 78 VAL A N 1
ATOM 643 C CA . VAL A 1 78 ? -1.333 3.328 -1.020 1.00 92.00 78 VAL A CA 1
ATOM 644 C C . VAL A 1 78 ? -1.088 4.311 -2.169 1.00 92.00 78 VAL A C 1
ATOM 646 O O . VAL A 1 78 ? -0.776 3.878 -3.269 1.00 92.00 78 VAL A O 1
ATOM 649 N N . GLU A 1 79 ? -1.189 5.620 -1.937 1.00 87.06 79 GLU A N 1
ATOM 650 C CA . GLU A 1 79 ? -0.862 6.640 -2.947 1.00 87.06 79 GLU A CA 1
ATOM 651 C C . GLU A 1 79 ? 0.627 6.626 -3.317 1.00 87.06 79 GLU A C 1
ATOM 653 O O . GLU A 1 79 ? 0.976 6.803 -4.482 1.00 87.06 79 GLU A O 1
ATOM 658 N N . LEU A 1 80 ? 1.497 6.397 -2.327 1.00 86.75 80 LEU A N 1
ATOM 659 C CA . LEU A 1 80 ? 2.950 6.364 -2.513 1.00 86.75 80 LEU A CA 1
ATOM 660 C C . LEU A 1 80 ? 3.465 5.034 -3.062 1.00 86.75 80 LEU A C 1
ATOM 662 O O . LEU A 1 80 ? 4.507 4.990 -3.708 1.00 86.75 80 LEU A O 1
ATOM 666 N N . ASP A 1 81 ? 2.764 3.945 -2.770 1.00 85.81 81 ASP A N 1
ATOM 667 C CA . ASP A 1 81 ? 3.040 2.629 -3.329 1.00 85.81 81 ASP A CA 1
ATOM 668 C C . ASP A 1 81 ? 1.717 1.877 -3.512 1.00 85.81 81 ASP A C 1
ATOM 670 O O . ASP A 1 81 ? 1.246 1.179 -2.599 1.00 85.81 81 ASP A O 1
ATOM 674 N N . PRO A 1 82 ? 1.111 1.995 -4.705 1.00 84.19 82 PRO A N 1
ATOM 675 C CA . PRO A 1 82 ? -0.083 1.247 -5.043 1.00 84.19 82 PRO A CA 1
ATOM 676 C C . PRO A 1 82 ? 0.132 -0.264 -5.052 1.00 84.19 82 PRO A C 1
ATOM 678 O O . PRO A 1 82 ? -0.855 -0.979 -5.124 1.00 84.19 82 PRO A O 1
ATOM 681 N N . GLU A 1 83 ? 1.356 -0.792 -4.974 1.00 85.12 83 GLU A N 1
ATOM 682 C CA . GLU A 1 83 ? 1.622 -2.232 -4.877 1.00 85.12 83 GLU A CA 1
ATOM 683 C C . GLU A 1 83 ? 1.778 -2.722 -3.431 1.00 85.12 83 GLU A C 1
ATOM 685 O O . GLU A 1 83 ? 1.835 -3.934 -3.188 1.00 85.12 83 GLU A O 1
ATOM 690 N N . ASN A 1 84 ? 1.742 -1.819 -2.445 1.00 88.19 84 ASN A N 1
ATOM 691 C CA . ASN A 1 84 ? 1.772 -2.171 -1.032 1.00 88.19 84 ASN A CA 1
ATOM 692 C C . ASN A 1 84 ? 0.462 -2.856 -0.598 1.00 88.19 84 ASN A C 1
ATOM 694 O O . ASN A 1 84 ? -0.450 -2.251 -0.026 1.00 88.19 84 ASN A O 1
ATOM 698 N N . GLN A 1 85 ? 0.382 -4.170 -0.823 1.00 91.56 85 GLN A N 1
ATOM 699 C CA . GLN A 1 85 ? -0.778 -4.999 -0.476 1.00 91.56 85 GLN A CA 1
ATOM 700 C C . GLN A 1 85 ? -1.163 -4.912 1.004 1.00 91.56 85 GLN A C 1
ATOM 702 O O . GLN A 1 85 ? -2.347 -5.005 1.343 1.00 91.56 85 GLN A O 1
ATOM 707 N N . LYS A 1 86 ? -0.184 -4.726 1.899 1.00 93.62 86 LYS A N 1
ATOM 708 C CA . LYS A 1 86 ? -0.447 -4.583 3.336 1.00 93.62 86 LYS A CA 1
ATOM 709 C C . LYS A 1 86 ? -1.195 -3.282 3.615 1.00 93.62 86 LYS A C 1
ATOM 711 O O . LYS A 1 86 ? -2.208 -3.312 4.313 1.00 93.62 86 LYS A O 1
ATOM 716 N N . ALA A 1 87 ? -0.750 -2.176 3.018 1.00 94.56 87 ALA A N 1
ATOM 717 C CA . ALA A 1 87 ? -1.426 -0.888 3.125 1.00 94.56 87 ALA A CA 1
ATOM 718 C C . ALA A 1 87 ? -2.829 -0.921 2.513 1.00 94.56 87 ALA A C 1
ATOM 720 O O . ALA A 1 87 ? -3.769 -0.461 3.157 1.00 94.56 87 ALA A O 1
ATOM 721 N N . GLN A 1 88 ? -3.007 -1.544 1.343 1.00 94.62 88 GLN A N 1
ATOM 722 C CA . GLN A 1 88 ? -4.336 -1.715 0.743 1.00 94.62 88 GLN A CA 1
ATOM 723 C C . GLN A 1 88 ? 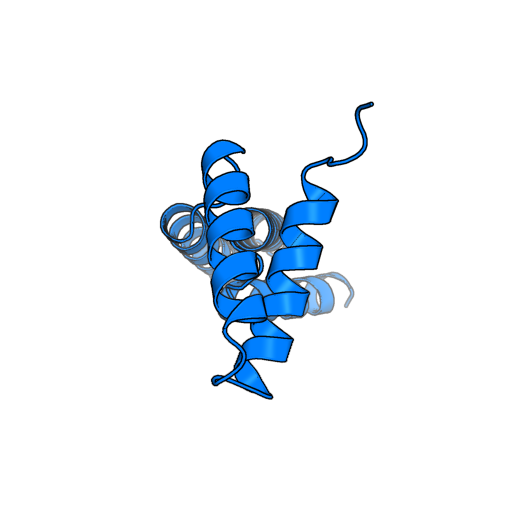-5.283 -2.511 1.649 1.00 94.62 88 GLN A C 1
ATOM 725 O O . GLN A 1 88 ? -6.417 -2.103 1.891 1.00 94.62 88 GLN A O 1
ATOM 730 N N . THR A 1 89 ? -4.814 -3.641 2.183 1.00 96.88 89 THR A N 1
ATOM 731 C CA . THR A 1 89 ? -5.625 -4.501 3.056 1.00 96.88 89 THR A CA 1
ATOM 732 C C . THR A 1 89 ? -6.019 -3.766 4.337 1.00 96.88 89 THR A C 1
ATOM 734 O O . THR A 1 89 ? -7.176 -3.822 4.758 1.00 96.88 89 THR A O 1
ATOM 737 N N . ALA A 1 90 ? -5.075 -3.043 4.947 1.00 96.31 90 ALA A N 1
ATOM 738 C CA . ALA A 1 90 ? -5.326 -2.248 6.143 1.00 96.31 90 ALA A CA 1
ATOM 739 C C . ALA A 1 90 ? -6.286 -1.079 5.872 1.00 96.31 90 ALA A C 1
ATOM 741 O O . ALA A 1 90 ? -7.190 -0.831 6.674 1.00 96.31 90 ALA A O 1
ATOM 742 N N . LEU A 1 91 ? -6.156 -0.423 4.716 1.00 96.75 91 LEU A N 1
ATOM 743 C CA . LEU A 1 91 ? -7.062 0.628 4.264 1.00 96.75 91 LEU A CA 1
ATOM 744 C C . LEU A 1 91 ? -8.498 0.103 4.144 1.00 96.75 91 LEU A C 1
ATOM 746 O O . LEU A 1 91 ? -9.416 0.675 4.729 1.00 96.75 91 LEU A O 1
ATOM 750 N N . GLU A 1 92 ? -8.697 -1.002 3.424 1.00 96.25 92 GLU A N 1
ATOM 751 C CA . GLU A 1 92 ? -10.023 -1.591 3.214 1.00 96.25 92 GLU A CA 1
ATOM 752 C C . GLU A 1 92 ? -10.656 -2.085 4.517 1.00 96.25 92 GLU A C 1
ATOM 754 O O . GLU A 1 92 ? -11.851 -1.880 4.747 1.00 96.25 92 GLU A O 1
ATOM 759 N N . ARG A 1 93 ? -9.860 -2.682 5.409 1.00 95.56 93 ARG A N 1
ATOM 760 C CA . ARG A 1 93 ? -10.320 -3.078 6.743 1.00 95.56 93 ARG A CA 1
ATOM 761 C C . ARG A 1 93 ? -10.785 -1.869 7.557 1.00 95.56 93 ARG A C 1
ATOM 763 O O . ARG A 1 93 ? -11.901 -1.886 8.067 1.00 95.56 93 ARG A O 1
ATOM 770 N N . THR A 1 94 ? -9.971 -0.817 7.619 1.00 96.12 94 THR A N 1
ATOM 771 C CA . THR A 1 94 ? -10.282 0.411 8.371 1.00 96.12 94 THR A CA 1
ATOM 772 C C . THR A 1 94 ? -11.536 1.100 7.828 1.00 96.12 94 THR A C 1
ATOM 774 O O . THR A 1 94 ? -12.409 1.493 8.597 1.00 96.12 94 THR A O 1
ATOM 777 N N . LYS A 1 95 ? -11.700 1.172 6.496 1.00 95.38 95 LYS A N 1
ATOM 778 C CA . LYS A 1 95 ? -12.922 1.708 5.863 1.00 95.38 95 LYS A CA 1
ATOM 779 C C . LYS A 1 95 ? -14.179 0.941 6.263 1.00 95.38 95 LYS A C 1
ATOM 781 O O . LYS A 1 95 ? -15.229 1.553 6.431 1.00 95.38 95 LYS A O 1
ATOM 786 N N . LYS A 1 96 ? -14.105 -0.392 6.339 1.00 95.62 96 LYS A N 1
ATOM 787 C CA . LYS A 1 96 ? -15.251 -1.228 6.727 1.00 95.62 96 LYS A CA 1
ATOM 788 C C . LYS A 1 96 ? -15.640 -1.008 8.183 1.00 95.62 96 LYS A C 1
ATOM 790 O O . LYS A 1 96 ? -16.824 -1.011 8.485 1.00 95.62 96 LYS A O 1
ATOM 795 N N . GLU A 1 97 ? -14.657 -0.816 9.054 1.00 94.06 97 GLU A N 1
ATOM 796 C CA . GLU A 1 97 ? -14.875 -0.580 10.480 1.00 94.06 97 GLU A CA 1
ATOM 797 C C . GLU A 1 97 ? -15.505 0.790 10.753 1.00 94.06 97 GLU A C 1
ATOM 799 O O . GLU A 1 97 ? -16.447 0.871 11.525 1.00 94.06 97 GLU A O 1
ATOM 804 N N . LEU A 1 98 ? -15.076 1.835 10.035 1.00 91.25 98 LEU A N 1
ATOM 805 C CA . LEU A 1 98 ? -15.661 3.183 10.120 1.00 91.25 98 LEU A CA 1
ATOM 806 C C . LEU A 1 98 ? -17.096 3.291 9.579 1.00 91.25 98 LEU A C 1
ATOM 808 O O . LEU A 1 98 ? -17.801 4.244 9.888 1.00 91.25 98 LEU A O 1
ATOM 812 N N . LYS A 1 99 ? -17.518 2.359 8.718 1.00 88.44 99 LYS A N 1
ATOM 813 C CA . LYS A 1 99 ? -18.872 2.328 8.135 1.00 88.44 99 LYS A CA 1
ATOM 814 C C . LYS A 1 99 ? -19.889 1.576 8.998 1.00 88.44 99 LYS A C 1
ATOM 816 O O . LYS A 1 99 ? -21.034 1.432 8.568 1.00 88.44 99 LYS A O 1
ATOM 821 N N . LYS A 1 100 ? -19.452 1.022 10.125 1.00 71.00 100 LYS A N 1
ATOM 822 C CA . LYS A 1 100 ? -20.237 0.147 10.990 1.00 71.00 100 LYS A CA 1
ATOM 823 C C . LYS A 1 100 ? -20.810 0.925 12.165 1.00 71.00 100 LYS A C 1
ATOM 825 O O . LYS A 1 100 ? -21.944 0.578 12.555 1.00 71.00 100 LYS A O 1
#

Solvent-accessible surface area (backbone atoms only — not comparable to full-atom values): 5297 Å² total; per-residue (Å²): 144,87,85,81,54,72,67,56,45,52,53,48,40,56,52,37,55,52,46,38,74,75,46,76,80,47,66,64,43,56,54,49,42,56,52,30,54,52,52,38,50,73,64,76,48,54,34,65,69,58,12,52,50,28,29,52,53,11,49,53,28,44,75,70,66,39,47,69,62,12,37,54,26,12,47,53,9,28,69,18,20,78,80,40,60,68,24,48,51,51,28,56,51,42,54,54,62,77,74,106

Mean predicted aligned error: 8.67 Å

Nearest PDB structures (foldseek):
  7kw7-assembly1_E  TM=5.644E-01  e=3.987E-02  Homo sapiens
  4cgv-assembly3_C  TM=5.067E-01  e=2.704E-02  Homo sapiens
  4hoq-assembly1_A  TM=4.845E-01  e=8.668E-02  Homo sapiens
  4hot-assembly1_A  TM=4.811E-01  e=1.885E-01  Homo sapiens
  8j8q-assembly1_C  TM=5.625E-01  e=1.176E+00  Saccharomyces eubayanus

Radius of gyration: 15.66 Å; Cα contacts (8 Å, |Δi|>4): 101; chains: 1; bounding box: 32×32×46 Å

pLDDT: mean 85.42, std 12.47, range [41.03, 97.88]